Protein AF-A0A7X2MGI2-F1 (afdb_monomer_lite)

Organism: NCBI:txid1624

Structure (mmCIF, N/CA/C/O backbone):
data_AF-A0A7X2MGI2-F1
#
_entry.id   AF-A0A7X2MGI2-F1
#
loop_
_atom_site.group_PDB
_atom_site.id
_atom_site.type_symbol
_atom_site.label_atom_id
_atom_site.label_alt_id
_atom_site.label_comp_id
_atom_site.label_asym_id
_atom_site.label_entity_id
_atom_site.label_seq_id
_atom_site.pdbx_PDB_ins_code
_atom_site.Cartn_x
_atom_site.Cartn_y
_atom_site.Cartn_z
_atom_site.occupancy
_atom_site.B_iso_or_equiv
_atom_site.auth_seq_id
_atom_site.auth_comp_id
_atom_site.auth_asym_id
_atom_site.auth_atom_id
_atom_site.pdbx_PDB_model_num
ATOM 1 N N . MET A 1 1 ? 5.546 -16.037 -5.662 1.00 48.22 1 MET A N 1
ATOM 2 C CA . MET A 1 1 ? 4.394 -15.230 -5.190 1.00 48.22 1 MET A CA 1
ATOM 3 C C . MET A 1 1 ? 4.7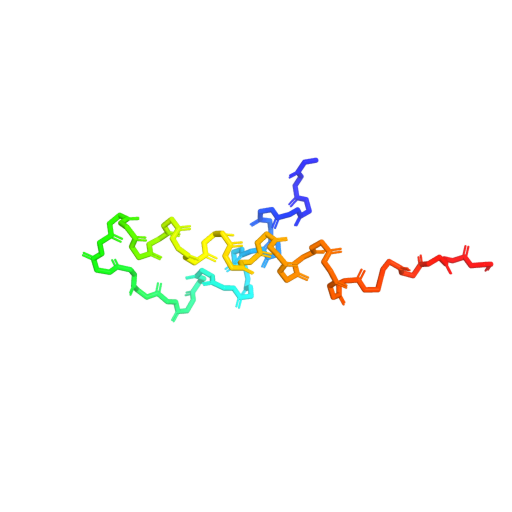90 -14.164 -4.162 1.00 48.22 1 MET A C 1
ATOM 5 O O . MET A 1 1 ? 4.020 -13.241 -3.944 1.00 48.22 1 MET A O 1
ATOM 9 N N . GLU A 1 2 ? 5.992 -14.242 -3.574 1.00 56.78 2 GLU A N 1
ATOM 10 C CA . GLU A 1 2 ? 6.465 -13.309 -2.533 1.00 56.78 2 GLU A CA 1
ATOM 11 C C . GLU A 1 2 ? 6.879 -11.923 -3.053 1.00 56.78 2 GLU A C 1
ATOM 13 O O . GLU A 1 2 ? 6.891 -10.964 -2.290 1.00 56.78 2 GLU A O 1
ATOM 18 N N . SER A 1 3 ? 7.174 -11.787 -4.350 1.00 75.38 3 SER A N 1
ATOM 19 C CA . SER A 1 3 ? 7.703 -10.535 -4.901 1.00 75.38 3 SER A CA 1
ATOM 20 C C . SER A 1 3 ? 6.661 -9.405 -4.892 1.00 75.38 3 SER A C 1
ATOM 22 O O . SER A 1 3 ? 6.921 -8.362 -4.307 1.00 75.38 3 SER A O 1
ATOM 24 N N . PHE A 1 4 ? 5.451 -9.610 -5.428 1.00 84.31 4 PHE A N 1
ATOM 25 C CA . PHE A 1 4 ? 4.443 -8.540 -5.507 1.00 84.31 4 PHE A CA 1
ATOM 26 C C . PHE A 1 4 ? 4.063 -7.9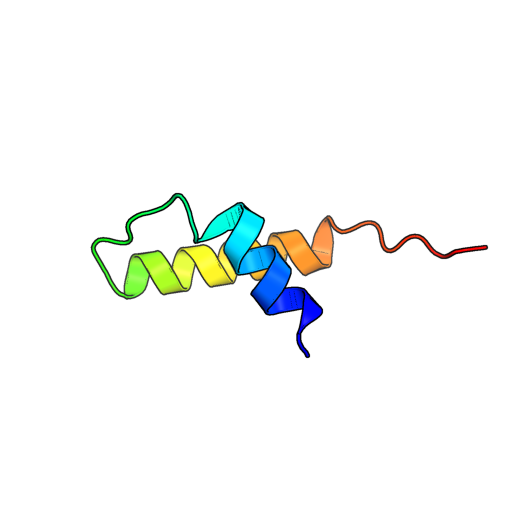73 -4.132 1.00 84.31 4 PHE A C 1
ATOM 28 O O . PHE A 1 4 ? 4.175 -6.775 -3.900 1.00 84.31 4 PHE A O 1
ATOM 35 N N . TRP A 1 5 ? 3.669 -8.841 -3.195 1.00 85.25 5 TRP A N 1
ATOM 36 C CA . TRP A 1 5 ? 3.218 -8.407 -1.872 1.00 85.25 5 TRP A CA 1
ATOM 37 C C . TRP A 1 5 ? 4.351 -7.905 -0.976 1.00 85.25 5 TRP A C 1
ATOM 39 O O . TRP A 1 5 ? 4.088 -7.120 -0.070 1.00 85.25 5 TRP A O 1
ATOM 49 N N . GLY A 1 6 ? 5.593 -8.352 -1.193 1.00 87.44 6 GLY A N 1
ATOM 50 C CA . GLY A 1 6 ? 6.760 -7.789 -0.512 1.00 87.44 6 GLY A CA 1
ATOM 51 C C . GLY A 1 6 ? 7.007 -6.343 -0.936 1.00 87.44 6 GLY A C 1
ATOM 52 O O . GLY A 1 6 ? 7.128 -5.468 -0.085 1.00 87.44 6 GLY A O 1
ATOM 53 N N . HIS A 1 7 ? 6.978 -6.092 -2.245 1.00 85.62 7 HIS A N 1
ATOM 54 C CA . HIS A 1 7 ? 7.138 -4.759 -2.822 1.00 85.62 7 HIS A CA 1
ATOM 55 C C . HIS A 1 7 ? 5.976 -3.826 -2.464 1.00 85.62 7 HIS A C 1
ATOM 57 O O . HIS A 1 7 ? 6.211 -2.734 -1.959 1.00 85.62 7 HIS A O 1
ATOM 63 N N . TYR A 1 8 ? 4.728 -4.293 -2.577 1.00 89.88 8 TYR A N 1
ATOM 64 C CA . TYR A 1 8 ? 3.560 -3.512 -2.158 1.00 89.88 8 TYR A CA 1
ATOM 65 C C . TYR A 1 8 ? 3.656 -3.084 -0.694 1.00 89.88 8 TYR A C 1
ATOM 67 O O . TYR A 1 8 ? 3.349 -1.942 -0.348 1.00 89.88 8 TYR A O 1
ATOM 75 N N . LYS A 1 9 ? 4.114 -3.996 0.174 1.00 87.56 9 LYS A N 1
ATOM 76 C CA . LYS A 1 9 ? 4.235 -3.698 1.596 1.00 87.56 9 LYS A CA 1
ATOM 77 C C . LYS A 1 9 ? 5.247 -2.595 1.881 1.00 87.56 9 LYS A C 1
ATOM 79 O O . LYS A 1 9 ? 4.947 -1.699 2.662 1.00 87.56 9 LYS A O 1
ATOM 84 N N . ASP A 1 10 ? 6.412 -2.673 1.255 1.00 87.44 10 ASP A N 1
ATOM 85 C CA . ASP A 1 10 ? 7.496 -1.709 1.443 1.00 87.44 10 ASP A CA 1
ATOM 86 C C . ASP A 1 10 ? 7.172 -0.345 0.811 1.00 87.44 10 ASP A C 1
ATOM 88 O O . ASP A 1 10 ? 7.311 0.692 1.454 1.00 87.44 10 ASP A O 1
ATOM 92 N N . GLU A 1 11 ? 6.649 -0.350 -0.416 1.00 83.56 11 GLU A N 1
ATOM 93 C CA . GLU A 1 11 ? 6.497 0.858 -1.232 1.00 83.56 11 GLU A CA 1
ATOM 94 C C . GLU A 1 11 ? 5.172 1.600 -1.006 1.00 83.56 11 GLU A C 1
ATOM 96 O O . GLU A 1 11 ? 5.115 2.814 -1.195 1.00 83.56 11 GLU A O 1
ATOM 101 N N . ALA A 1 12 ? 4.098 0.898 -0.624 1.00 84.12 12 ALA A N 1
ATOM 102 C CA . ALA A 1 12 ? 2.746 1.469 -0.612 1.00 84.12 12 ALA A CA 1
ATOM 103 C C . ALA A 1 12 ? 1.920 1.179 0.653 1.00 84.12 12 ALA A C 1
ATOM 105 O O . ALA A 1 12 ? 0.895 1.823 0.855 1.00 84.12 12 ALA A O 1
ATOM 106 N N . TYR A 1 13 ? 2.334 0.251 1.522 1.00 86.31 13 TYR A N 1
ATOM 107 C CA . TYR A 1 13 ? 1.540 -0.137 2.699 1.00 86.31 13 TYR A CA 1
ATOM 108 C C . TYR A 1 13 ? 2.148 0.318 4.034 1.00 86.31 13 TYR A C 1
ATOM 110 O O . TYR A 1 13 ? 1.447 0.892 4.860 1.00 86.31 13 TYR A O 1
ATOM 118 N N . ASN A 1 14 ? 3.445 0.083 4.273 1.00 84.44 14 ASN A N 1
ATOM 119 C CA . ASN A 1 14 ? 4.066 0.213 5.603 1.00 84.44 14 ASN A CA 1
ATOM 120 C C . ASN A 1 14 ? 4.032 1.634 6.191 1.00 84.44 14 ASN A C 1
ATOM 122 O O . ASN A 1 14 ? 4.152 1.798 7.405 1.00 84.44 14 ASN A O 1
ATOM 126 N N . HIS A 1 15 ? 3.850 2.655 5.354 1.00 81.12 15 HIS A N 1
ATOM 127 C CA . HIS A 1 15 ? 3.822 4.060 5.767 1.00 81.12 15 HIS A CA 1
ATOM 128 C C . HIS A 1 15 ? 2.450 4.724 5.605 1.00 81.12 15 HIS A C 1
ATOM 130 O O . HIS A 1 15 ? 2.335 5.934 5.802 1.00 81.12 15 HIS A O 1
ATOM 136 N N . ILE A 1 16 ? 1.407 3.955 5.277 1.00 85.50 16 ILE A N 1
ATOM 137 C CA . ILE A 1 16 ? 0.061 4.475 5.025 1.00 85.50 16 ILE A CA 1
ATOM 138 C C . ILE A 1 16 ? -0.920 3.872 6.030 1.00 85.50 16 ILE A C 1
ATOM 140 O O . ILE A 1 16 ? -0.946 2.666 6.267 1.00 85.50 16 ILE A O 1
ATOM 144 N N . LYS A 1 17 ? -1.751 4.726 6.634 1.00 85.94 17 LYS A N 1
ATOM 145 C CA . LYS A 1 17 ? -2.920 4.284 7.397 1.00 85.94 17 LYS A CA 1
ATOM 146 C C . LYS A 1 17 ? -4.146 4.375 6.506 1.00 85.94 17 LYS A C 1
ATOM 148 O O . LYS A 1 17 ? -4.523 5.466 6.099 1.00 85.94 17 LYS A O 1
ATOM 153 N N . PHE A 1 18 ? -4.769 3.234 6.246 1.00 88.75 18 PHE A N 1
ATOM 154 C CA . PHE A 1 18 ? -6.047 3.173 5.549 1.00 88.75 18 PHE A CA 1
ATOM 155 C C . PHE A 1 18 ? -7.175 3.328 6.568 1.00 88.75 18 PHE A C 1
ATOM 157 O O . PHE A 1 18 ? -7.288 2.534 7.502 1.00 88.75 18 PHE A O 1
ATOM 164 N N . GLU A 1 19 ? -7.999 4.359 6.401 1.00 88.44 19 GLU A N 1
ATOM 165 C CA . GLU A 1 19 ? -9.157 4.612 7.269 1.00 88.44 19 GLU A CA 1
ATOM 166 C C . GLU A 1 19 ? -10.369 3.750 6.893 1.00 88.44 19 GLU A C 1
ATOM 168 O O . GLU A 1 19 ? -11.314 3.626 7.670 1.00 88.44 19 GLU A O 1
ATOM 173 N N . SER A 1 20 ? -10.366 3.135 5.707 1.00 93.75 20 SER A N 1
ATOM 174 C CA . SER A 1 20 ? -11.472 2.317 5.210 1.00 93.75 20 SER A CA 1
ATOM 175 C C . SER A 1 20 ? -10.995 1.206 4.282 1.00 93.75 20 SER A C 1
ATOM 177 O O . SER A 1 20 ? -9.950 1.305 3.638 1.00 93.75 20 SER A O 1
ATOM 179 N N . TYR A 1 21 ? -11.794 0.140 4.200 1.00 91.38 21 TYR A N 1
ATOM 180 C CA . TYR A 1 21 ? -11.521 -0.991 3.313 1.00 91.38 21 TYR A CA 1
ATOM 181 C C . TYR A 1 21 ? -11.462 -0.562 1.841 1.00 91.38 21 TYR A C 1
ATOM 183 O O . TYR A 1 21 ? -10.597 -1.018 1.103 1.00 91.38 21 TYR A O 1
ATOM 191 N N . GLU A 1 22 ? -12.334 0.357 1.428 1.00 93.56 22 GLU A N 1
ATOM 192 C CA . GLU A 1 22 ? -12.355 0.893 0.062 1.00 93.56 22 GLU A CA 1
ATOM 193 C C . GLU A 1 22 ? -11.048 1.614 -0.296 1.00 93.56 22 GLU A C 1
ATOM 195 O O . GLU A 1 22 ? -10.542 1.461 -1.406 1.00 93.56 22 GLU A O 1
ATOM 200 N N . ASP A 1 23 ? -10.457 2.331 0.663 1.00 91.19 23 ASP A N 1
ATOM 201 C CA . ASP A 1 23 ? -9.181 3.031 0.495 1.00 91.19 23 ASP A CA 1
ATOM 202 C C . ASP A 1 23 ? -8.018 2.044 0.314 1.00 91.19 23 ASP A C 1
ATOM 204 O O . ASP A 1 23 ? -7.167 2.213 -0.563 1.00 91.19 23 ASP A O 1
ATOM 208 N N . LEU A 1 24 ? -8.036 0.947 1.079 1.00 91.88 24 LEU A N 1
ATOM 209 C CA . LEU A 1 24 ? -7.093 -0.157 0.910 1.00 91.88 24 LEU A CA 1
ATOM 210 C C . LEU A 1 24 ? -7.240 -0.812 -0.471 1.00 91.88 24 LEU A C 1
ATOM 212 O O . LEU A 1 24 ? -6.242 -1.017 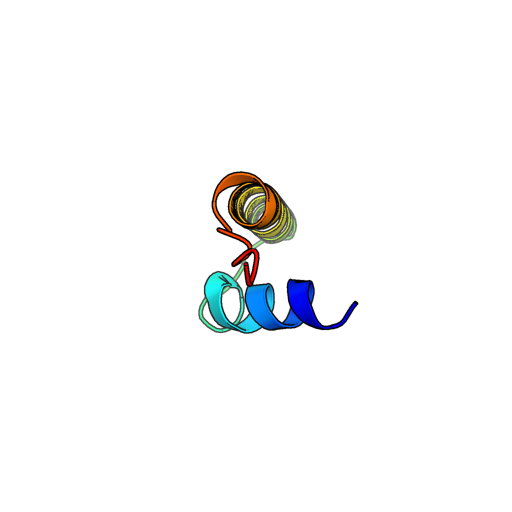-1.160 1.00 91.88 24 LEU A O 1
ATOM 216 N N . VAL A 1 25 ? -8.467 -1.123 -0.896 1.00 93.62 25 VAL A N 1
ATOM 217 C CA . VAL A 1 25 ? -8.719 -1.737 -2.211 1.00 93.62 25 VAL A CA 1
ATOM 218 C C . VAL A 1 25 ? -8.234 -0.822 -3.331 1.00 93.62 25 VAL A C 1
ATOM 220 O O . VAL A 1 25 ? -7.533 -1.282 -4.230 1.00 93.62 25 VAL A O 1
ATOM 223 N N . LYS A 1 26 ? -8.526 0.478 -3.243 1.00 93.25 26 LYS A N 1
ATOM 224 C CA . LYS A 1 26 ? -8.074 1.470 -4.223 1.00 93.25 26 LYS A CA 1
ATOM 225 C C . LYS A 1 26 ? -6.549 1.599 -4.254 1.00 93.25 26 LYS A C 1
ATOM 227 O O . LYS A 1 26 ? -5.966 1.749 -5.323 1.00 93.25 26 LYS A O 1
ATOM 232 N N . SER A 1 27 ? -5.887 1.523 -3.100 1.00 92.56 27 SER A N 1
ATOM 233 C CA . SER A 1 27 ? -4.422 1.503 -3.018 1.00 92.56 27 SER A CA 1
ATOM 234 C C . SER A 1 27 ? -3.821 0.277 -3.706 1.00 92.56 27 SER A C 1
ATOM 236 O O . SER A 1 27 ? -2.852 0.416 -4.452 1.00 92.56 27 SER A O 1
ATOM 238 N N . ILE A 1 28 ? -4.409 -0.904 -3.498 1.00 92.00 28 ILE A N 1
ATOM 239 C CA . ILE A 1 28 ? -3.974 -2.140 -4.158 1.00 92.00 28 ILE A CA 1
ATOM 240 C C . ILE A 1 28 ? -4.177 -2.032 -5.672 1.00 92.00 28 ILE A C 1
ATOM 242 O O . ILE A 1 28 ? -3.252 -2.345 -6.412 1.00 92.00 28 ILE A O 1
ATOM 246 N N . ASP A 1 29 ? -5.340 -1.564 -6.127 1.00 92.62 29 ASP A N 1
ATOM 247 C CA . ASP A 1 29 ? -5.673 -1.424 -7.552 1.00 92.62 29 ASP A CA 1
ATOM 248 C C . ASP A 1 29 ? -4.680 -0.501 -8.279 1.00 92.62 29 ASP A C 1
ATOM 250 O O . ASP A 1 29 ? -4.002 -0.922 -9.218 1.00 92.62 29 ASP A O 1
ATOM 254 N N . ASN A 1 30 ? -4.450 0.694 -7.724 1.00 90.00 30 ASN A N 1
ATOM 255 C CA . ASN A 1 30 ? -3.448 1.634 -8.233 1.00 90.00 30 ASN A CA 1
ATOM 256 C C . ASN A 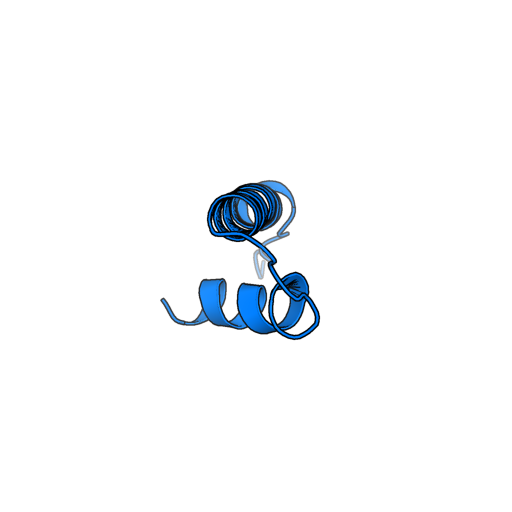1 30 ? -2.037 1.019 -8.267 1.00 90.00 30 ASN A C 1
ATOM 258 O O . ASN A 1 30 ? -1.255 1.266 -9.190 1.00 90.00 30 ASN A O 1
ATOM 262 N N . TYR A 1 31 ? -1.678 0.234 -7.247 1.00 90.06 31 TYR A N 1
ATOM 263 C CA . TYR A 1 31 ? -0.365 -0.400 -7.185 1.00 90.06 31 TYR A CA 1
ATOM 264 C C . TYR A 1 31 ? -0.233 -1.566 -8.173 1.00 90.06 31 TYR A C 1
ATOM 266 O O . TYR A 1 31 ? 0.847 -1.769 -8.724 1.00 90.06 31 TYR A O 1
ATOM 274 N N . VAL A 1 32 ? -1.310 -2.306 -8.455 1.00 88.88 32 VAL A N 1
ATOM 275 C CA . VAL A 1 32 ? -1.346 -3.335 -9.507 1.00 88.88 32 VAL A CA 1
ATOM 276 C C . VAL A 1 32 ? -1.119 -2.701 -10.880 1.00 88.88 32 VAL A C 1
ATOM 278 O O . VAL A 1 32 ? -0.311 -3.221 -11.654 1.00 88.88 32 VAL A O 1
ATOM 281 N N . GLU A 1 33 ? -1.767 -1.572 -11.175 1.00 87.81 33 GLU A N 1
ATOM 282 C CA . GLU A 1 33 ? -1.534 -0.827 -12.420 1.00 87.81 33 GLU A CA 1
ATOM 283 C C . GLU A 1 33 ? -0.083 -0.338 -12.517 1.00 87.81 33 GLU A C 1
ATOM 285 O O . GLU A 1 33 ? 0.594 -0.585 -13.517 1.00 87.81 33 GLU A O 1
ATOM 290 N N . TYR A 1 34 ? 0.441 0.272 -11.448 1.00 85.00 34 TYR A N 1
ATOM 291 C CA . TYR A 1 34 ? 1.839 0.706 -11.372 1.00 85.00 34 TYR A CA 1
ATOM 292 C C . TYR A 1 34 ? 2.828 -0.450 -11.595 1.00 85.00 34 TYR A C 1
ATOM 294 O O . TYR A 1 34 ? 3.775 -0.328 -12.376 1.00 85.00 34 TYR A O 1
ATOM 302 N N . TYR A 1 35 ? 2.599 -1.581 -10.928 1.00 82.75 35 TYR A N 1
ATOM 303 C CA . TYR A 1 35 ? 3.457 -2.759 -10.994 1.00 82.75 35 TYR A CA 1
ATOM 304 C C . TYR A 1 35 ? 3.465 -3.392 -12.389 1.00 82.75 35 TYR A C 1
ATOM 306 O O . TYR A 1 35 ? 4.505 -3.886 -12.822 1.00 82.75 35 TYR A O 1
ATOM 314 N N . ASN A 1 36 ? 2.329 -3.387 -13.090 1.00 79.44 36 ASN A N 1
ATOM 315 C CA . ASN A 1 36 ? 2.211 -3.981 -14.422 1.00 79.44 36 ASN A CA 1
ATOM 316 C C . ASN A 1 36 ? 2.716 -3.061 -15.542 1.00 79.44 36 ASN A C 1
ATOM 318 O O . ASN A 1 36 ? 3.357 -3.549 -16.470 1.00 79.44 36 ASN A O 1
ATOM 322 N N . ASP A 1 37 ? 2.443 -1.757 -15.470 1.00 73.69 37 ASP A N 1
ATOM 323 C CA . ASP A 1 37 ? 2.724 -0.820 -16.569 1.00 73.69 37 ASP A CA 1
ATOM 324 C C . ASP A 1 37 ? 4.110 -0.163 -16.459 1.00 73.69 37 ASP A C 1
ATOM 326 O O . ASP A 1 37 ? 4.792 0.060 -17.459 1.00 73.69 37 ASP A O 1
ATOM 330 N N . ARG A 1 38 ? 4.576 0.119 -15.233 1.00 64.94 38 ARG A N 1
ATOM 331 C CA . ARG A 1 38 ? 5.793 0.924 -15.011 1.00 64.94 38 ARG A CA 1
ATOM 332 C C . ARG A 1 38 ? 6.997 0.143 -14.537 1.00 64.94 38 ARG A C 1
ATOM 334 O O . ARG A 1 38 ? 8.108 0.685 -14.513 1.00 64.94 38 ARG A O 1
ATOM 341 N N . ARG A 1 39 ? 6.819 -1.119 -14.153 1.00 63.72 39 ARG A N 1
ATOM 342 C CA . ARG A 1 39 ? 7.950 -1.928 -13.729 1.00 63.72 39 ARG A CA 1
ATOM 343 C C . ARG A 1 39 ? 8.701 -2.397 -14.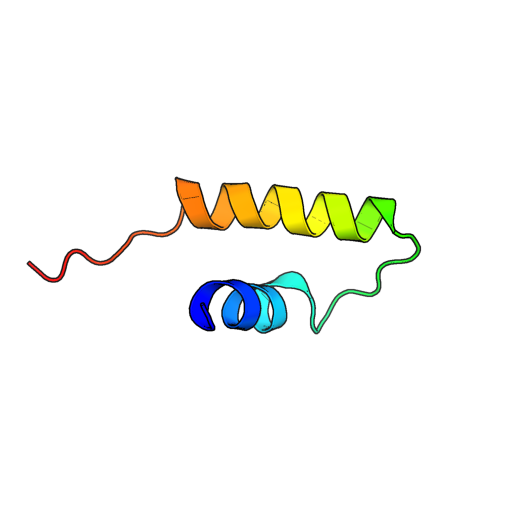966 1.00 63.72 39 ARG A C 1
ATOM 345 O O . ARG A 1 39 ? 8.357 -3.405 -15.574 1.00 63.72 39 ARG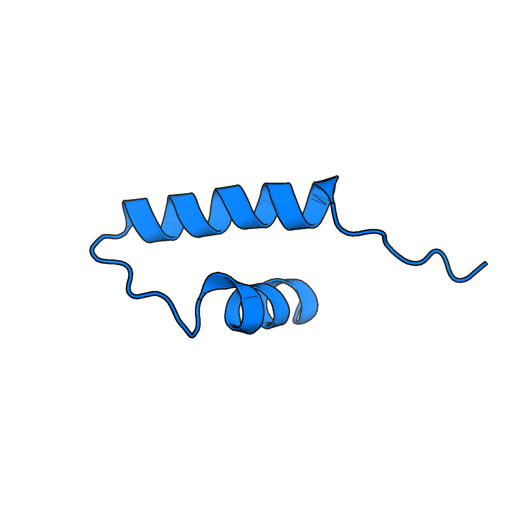 A O 1
ATOM 352 N N . TYR A 1 40 ? 9.760 -1.667 -15.319 1.00 57.72 40 TYR A N 1
ATOM 353 C CA . TYR A 1 40 ? 10.796 -2.162 -16.220 1.00 57.72 40 TYR A CA 1
ATOM 354 C C . TYR A 1 40 ? 11.323 -3.476 -15.637 1.00 57.72 40 TYR A C 1
ATOM 356 O O . TYR A 1 40 ? 12.199 -3.481 -14.771 1.00 57.72 40 TYR A O 1
ATOM 364 N N . GLN A 1 41 ? 10.782 -4.609 -16.092 1.00 58.47 41 GLN A N 1
ATOM 365 C CA . GLN A 1 41 ? 11.485 -5.868 -15.957 1.00 58.47 41 GLN A CA 1
ATOM 366 C C . GLN A 1 41 ? 12.788 -5.659 -16.710 1.00 58.47 41 GLN A C 1
ATOM 368 O O . GLN A 1 41 ? 12.779 -5.510 -17.934 1.00 58.47 41 GLN A O 1
ATOM 373 N N . TRP A 1 42 ? 13.904 -5.592 -15.984 1.00 55.94 42 TRP A N 1
ATOM 374 C CA . TRP A 1 42 ? 15.200 -5.801 -16.597 1.00 55.94 42 TRP A CA 1
ATOM 375 C C . TRP A 1 42 ? 15.110 -7.148 -17.307 1.00 55.94 42 TRP A C 1
ATOM 377 O O . TRP A 1 42 ? 15.223 -8.206 -16.689 1.00 55.94 42 TRP A O 1
ATOM 387 N N . LYS A 1 43 ? 14.862 -7.116 -18.620 1.00 53.69 43 LYS A N 1
ATOM 388 C CA . LYS A 1 43 ? 15.364 -8.161 -19.489 1.00 53.69 43 LYS A CA 1
ATOM 389 C C . LYS A 1 43 ? 16.866 -8.053 -19.301 1.00 53.69 43 LYS A C 1
ATOM 391 O O . LYS A 1 43 ? 17.490 -7.157 -19.858 1.00 53.69 43 LYS A O 1
ATOM 396 N N . LEU A 1 44 ? 17.399 -8.882 -18.409 1.00 53.78 44 LEU A N 1
ATOM 397 C CA . LEU A 1 44 ? 18.793 -9.279 -18.459 1.00 53.78 44 LEU A CA 1
ATOM 398 C C . LEU A 1 44 ? 18.971 -9.837 -19.875 1.00 53.78 44 LEU A C 1
ATOM 400 O O . LEU A 1 44 ? 18.539 -10.954 -20.159 1.00 53.78 44 LEU A O 1
ATOM 404 N N . ALA A 1 45 ? 19.406 -8.959 -20.779 1.00 48.12 45 ALA A N 1
ATOM 405 C CA . ALA A 1 45 ? 19.909 -9.317 -22.090 1.00 48.12 45 ALA A CA 1
ATOM 406 C C . ALA A 1 45 ? 21.275 -9.981 -21.913 1.00 48.12 45 ALA A C 1
ATOM 408 O O . ALA A 1 45 ? 22.007 -9.564 -20.983 1.00 48.12 45 ALA A O 1
#

InterPro domains:
  IPR001584 Integrase, catalytic core [PF13333] (2-39)

Radius of gyration: 12.17 Å; chains: 1; bounding box: 32×20×30 Å

pLDDT: mean 80.35, std 13.86, range [48.12, 93.75]

Secondary structure (DSSP, 8-state):
-HHHHHHHIIIIITT---SSHHHHHHHHHHHHHHHHHT-------

Sequence (45 aa):
MESFWGHYKDEAYNHIKFESYEDLVKSIDNYVEYYNDRRYQWKLA

Foldseek 3Di:
DCPLVVCCCVPQNVPDDDPDPVSVVVSVVVSVCCCVPPDPPPPPD